Protein AF-A0AAV4F504-F1 (afdb_monomer_lite)

Structure (mmCIF, N/CA/C/O backbone):
data_AF-A0AAV4F504-F1
#
_entry.id   AF-A0AAV4F504-F1
#
loop_
_atom_site.group_PDB
_atom_site.id
_atom_site.type_symbol
_atom_site.label_atom_id
_atom_site.label_alt_id
_atom_site.label_comp_id
_atom_site.label_asym_id
_atom_site.label_entity_id
_atom_site.label_seq_id
_atom_site.pdbx_PDB_ins_code
_atom_site.Cartn_x
_atom_site.Cartn_y
_atom_site.Cartn_z
_atom_site.occupancy
_atom_site.B_iso_or_equiv
_atom_site.auth_seq_id
_atom_site.auth_comp_id
_atom_site.auth_asym_id
_atom_site.auth_atom_id
_atom_site.pdbx_PDB_model_num
ATOM 1 N N . MET A 1 1 ? -40.052 -12.684 -30.532 1.00 37.88 1 MET A N 1
ATOM 2 C CA . MET A 1 1 ? -39.219 -11.534 -30.125 1.00 37.88 1 MET A CA 1
ATOM 3 C C . MET A 1 1 ? -38.626 -11.871 -28.759 1.00 37.88 1 MET A C 1
ATOM 5 O O . MET A 1 1 ? -39.326 -11.778 -27.763 1.00 37.88 1 MET A O 1
ATOM 9 N N . LYS A 1 2 ? -37.421 -12.458 -28.720 1.00 28.95 2 LYS A N 1
ATOM 10 C CA . LYS A 1 2 ? -36.784 -12.913 -27.470 1.00 28.95 2 LYS A CA 1
ATOM 11 C C . LYS A 1 2 ? -35.935 -11.769 -26.916 1.00 28.95 2 LYS A C 1
ATOM 13 O O . LYS A 1 2 ? -35.031 -11.309 -27.606 1.00 28.95 2 LYS A O 1
ATOM 18 N N . MET A 1 3 ? -36.259 -11.307 -25.710 1.00 29.39 3 MET A N 1
ATOM 19 C CA . MET A 1 3 ? -35.460 -10.326 -24.978 1.00 29.39 3 MET A CA 1
ATOM 20 C C . MET A 1 3 ? -34.153 -10.981 -24.536 1.00 29.39 3 MET A C 1
ATOM 22 O O . MET A 1 3 ? -34.169 -11.994 -23.839 1.00 29.39 3 MET A O 1
ATOM 26 N N . ASN A 1 4 ? -33.030 -10.428 -24.989 1.00 27.55 4 ASN A N 1
ATOM 27 C CA . ASN A 1 4 ? -31.703 -10.895 -24.623 1.00 27.55 4 ASN A CA 1
ATOM 28 C C . ASN A 1 4 ? -31.275 -10.178 -23.337 1.00 27.55 4 ASN A C 1
ATOM 30 O O . ASN A 1 4 ? -30.906 -9.006 -23.359 1.00 27.55 4 ASN A O 1
ATOM 34 N N . THR A 1 5 ? -31.371 -10.871 -22.207 1.00 41.94 5 THR A N 1
ATOM 35 C CA . THR A 1 5 ? -30.797 -10.452 -20.926 1.00 41.94 5 THR A CA 1
ATOM 36 C C . THR A 1 5 ? -29.282 -10.645 -20.960 1.00 41.94 5 THR A C 1
ATOM 38 O O . THR A 1 5 ? -28.778 -11.651 -20.464 1.00 41.94 5 THR A O 1
ATOM 41 N N . ASN A 1 6 ? -28.550 -9.688 -21.529 1.00 33.12 6 ASN A N 1
ATOM 42 C CA . ASN A 1 6 ? -27.124 -9.550 -21.240 1.00 33.12 6 ASN A CA 1
ATOM 43 C C . ASN A 1 6 ? -26.985 -8.754 -19.942 1.00 33.12 6 ASN A C 1
ATOM 45 O O . ASN A 1 6 ? -27.121 -7.536 -19.914 1.00 33.12 6 ASN A O 1
ATOM 49 N N . ARG A 1 7 ? -26.763 -9.475 -18.839 1.00 38.78 7 ARG A N 1
ATOM 50 C CA . ARG A 1 7 ? -26.106 -8.897 -17.668 1.00 38.78 7 ARG A CA 1
ATOM 51 C C . ARG A 1 7 ? -24.635 -8.832 -18.040 1.00 38.78 7 ARG A C 1
ATOM 53 O O . ARG A 1 7 ? -23.975 -9.870 -18.052 1.00 38.78 7 ARG A O 1
ATOM 60 N N . ASP A 1 8 ? -24.160 -7.650 -18.405 1.00 37.41 8 ASP A N 1
ATOM 61 C CA . ASP A 1 8 ? -22.744 -7.446 -18.666 1.00 37.41 8 ASP A CA 1
ATOM 62 C C . ASP A 1 8 ? -21.966 -7.800 -17.392 1.00 37.41 8 ASP A C 1
ATOM 64 O O . ASP A 1 8 ? -22.053 -7.144 -16.352 1.00 37.41 8 ASP A O 1
ATOM 68 N N . LEU A 1 9 ? -21.266 -8.931 -17.462 1.00 37.69 9 LEU A N 1
ATOM 69 C CA . LEU A 1 9 ? -20.305 -9.379 -16.471 1.00 37.69 9 LEU A CA 1
ATOM 70 C C . LEU A 1 9 ? -19.164 -8.364 -16.472 1.00 37.69 9 LEU A C 1
ATOM 72 O O . LEU A 1 9 ? -18.263 -8.435 -17.307 1.00 37.69 9 LEU A O 1
ATOM 76 N N . PHE A 1 10 ? -19.202 -7.415 -15.538 1.00 34.22 10 PHE A N 1
ATOM 77 C CA . PHE A 1 10 ? -18.045 -6.574 -15.266 1.00 34.22 10 PHE A CA 1
ATOM 78 C C . PHE A 1 10 ? -16.856 -7.485 -14.931 1.00 34.22 10 PHE A C 1
ATOM 80 O O . PHE A 1 10 ? -16.976 -8.346 -14.050 1.00 34.22 10 PHE A O 1
ATOM 87 N N . PRO A 1 11 ? -15.710 -7.342 -15.617 1.00 42.22 11 PRO A N 1
ATOM 88 C CA . PRO A 1 11 ? -14.547 -8.144 -15.308 1.00 42.22 11 PRO A CA 1
ATOM 89 C C . PRO A 1 11 ? -14.029 -7.704 -13.939 1.00 42.22 11 PRO A C 1
ATOM 91 O O . PRO A 1 11 ? -13.416 -6.648 -13.790 1.00 42.22 11 PRO A O 1
ATOM 94 N N . GLY A 1 12 ? -14.278 -8.529 -12.921 1.00 38.03 12 GLY A N 1
ATOM 95 C CA . GLY A 1 12 ? -13.521 -8.467 -11.678 1.00 38.03 12 GLY A CA 1
ATOM 96 C C . GLY A 1 12 ? -12.027 -8.521 -11.998 1.00 38.03 12 GLY A C 1
ATOM 97 O O . GLY A 1 12 ? -11.643 -9.216 -12.933 1.00 38.03 12 GLY A O 1
ATOM 98 N N . TRP A 1 13 ? -11.242 -7.751 -11.242 1.00 42.97 13 TRP A N 1
ATOM 99 C CA . TRP A 1 13 ? -9.780 -7.557 -11.202 1.00 42.97 13 TRP A CA 1
ATOM 100 C C . TRP A 1 13 ? -8.865 -8.581 -11.926 1.00 42.97 13 TRP A C 1
ATOM 102 O O . TRP A 1 13 ? -7.917 -9.119 -11.362 1.00 42.97 13 TRP A O 1
ATOM 112 N N . LYS A 1 14 ? -9.080 -8.827 -13.218 1.00 44.28 14 LYS A N 1
ATOM 113 C CA . LYS A 1 14 ? -8.081 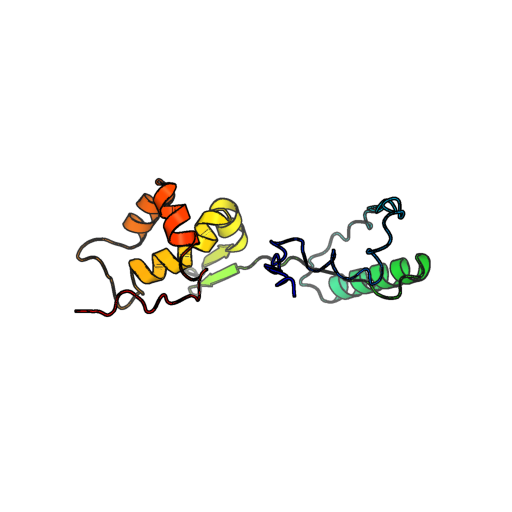-9.373 -14.132 1.00 44.28 14 LYS A CA 1
ATOM 114 C C . LYS A 1 14 ? -7.355 -8.154 -14.667 1.00 44.28 14 LYS A C 1
ATOM 116 O O . LYS A 1 14 ? -7.932 -7.383 -15.426 1.00 44.28 14 LYS A O 1
ATOM 121 N N . GLY A 1 15 ? -6.154 -7.922 -14.144 1.00 44.75 15 GLY A N 1
ATOM 122 C CA . GLY A 1 15 ? -5.394 -6.691 -14.340 1.00 44.75 15 GLY A CA 1
ATOM 123 C C . GLY A 1 15 ? -5.290 -6.230 -15.797 1.00 44.75 15 GLY A C 1
ATOM 124 O O . GLY A 1 15 ? -5.457 -7.001 -16.742 1.00 44.75 15 GLY A O 1
ATOM 125 N N . TRP A 1 16 ? -4.953 -4.949 -15.943 1.00 43.72 16 TRP A N 1
ATOM 126 C CA . TRP A 1 16 ? -4.871 -4.171 -17.187 1.00 43.72 16 TRP A CA 1
ATOM 127 C C . TRP A 1 16 ? -4.174 -4.886 -18.370 1.00 43.72 16 TRP A C 1
ATOM 129 O O . TRP A 1 16 ? -4.505 -4.644 -19.525 1.00 43.72 16 TRP A O 1
ATOM 139 N N . LEU A 1 17 ? -3.263 -5.825 -18.093 1.00 45.53 17 LEU A N 1
ATOM 140 C CA . LEU A 1 17 ? -2.487 -6.574 -19.088 1.00 45.53 17 LEU A CA 1
ATOM 141 C C . LEU A 1 17 ? -3.251 -7.708 -19.799 1.00 45.53 17 LEU A C 1
ATOM 143 O O . LEU A 1 17 ? -2.890 -8.067 -20.916 1.00 45.53 17 LEU A O 1
ATOM 147 N N . SER A 1 18 ? -4.303 -8.283 -19.202 1.00 44.69 18 SER A N 1
ATOM 148 C CA . SER A 1 18 ? -4.978 -9.460 -19.786 1.00 44.69 18 SER A CA 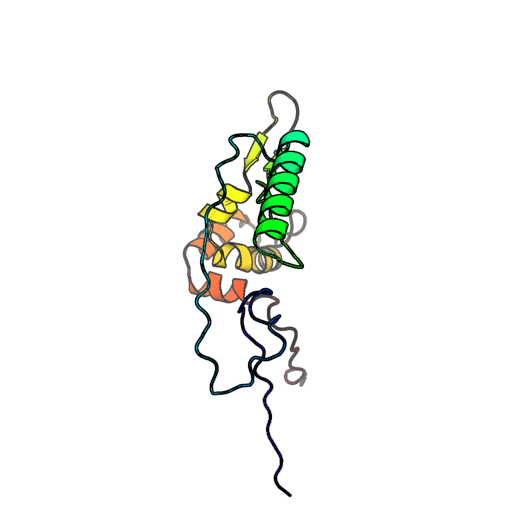1
ATOM 149 C C . SER A 1 18 ? -5.959 -9.117 -20.911 1.00 44.69 18 SER A C 1
ATOM 151 O O . SER A 1 18 ? -6.351 -10.014 -21.655 1.00 44.69 18 SER A O 1
ATOM 153 N N . SER A 1 19 ? -6.385 -7.855 -21.021 1.00 43.97 19 SER A N 1
ATOM 154 C CA . SER A 1 19 ? -7.455 -7.441 -21.942 1.00 43.97 19 SER A CA 1
ATOM 155 C C . SER A 1 19 ? -6.954 -6.824 -23.253 1.00 43.97 19 SER A C 1
ATOM 157 O O . SER A 1 19 ? -7.773 -6.444 -24.085 1.00 43.97 19 SER A O 1
ATOM 159 N N . MET A 1 20 ? -5.635 -6.707 -23.455 1.00 43.81 20 MET A N 1
ATOM 160 C CA . MET A 1 20 ? -5.061 -6.028 -24.629 1.00 43.81 20 MET A CA 1
ATOM 161 C C . MET A 1 20 ? -4.735 -6.952 -25.810 1.00 43.81 20 MET A C 1
ATOM 163 O O . MET A 1 20 ? -4.207 -6.477 -26.809 1.00 43.81 20 MET A O 1
ATOM 167 N N . ALA A 1 21 ? -5.044 -8.251 -25.747 1.00 46.69 21 ALA A N 1
ATOM 168 C CA . ALA A 1 21 ? -4.948 -9.113 -26.924 1.00 46.69 21 ALA A CA 1
ATOM 169 C C . ALA A 1 21 ? -6.199 -8.892 -27.800 1.00 46.69 21 ALA A C 1
ATOM 171 O O . ALA A 1 21 ? -7.275 -9.333 -27.395 1.00 46.69 21 ALA A O 1
ATOM 172 N N . PRO A 1 22 ? -6.112 -8.250 -28.983 1.00 41.91 22 PRO A N 1
ATOM 173 C CA . PRO A 1 22 ? -7.304 -7.823 -29.720 1.00 41.91 22 PRO A CA 1
ATOM 174 C C . PRO A 1 22 ? -8.133 -8.968 -30.321 1.00 41.91 22 PRO A C 1
ATOM 176 O O . PRO A 1 22 ? -9.205 -8.707 -30.844 1.00 41.91 22 PRO A O 1
ATOM 179 N N . ASN A 1 23 ? -7.681 -10.227 -30.250 1.00 42.00 23 ASN A N 1
ATOM 180 C CA . ASN A 1 23 ? -8.258 -11.343 -31.010 1.00 42.00 23 ASN A CA 1
ATOM 181 C C . ASN A 1 23 ? -8.384 -12.649 -30.197 1.00 42.00 23 ASN A C 1
ATOM 183 O O . ASN A 1 23 ? -7.981 -13.711 -30.662 1.00 42.00 23 ASN A O 1
ATOM 187 N N . SER A 1 24 ? -8.917 -12.620 -28.973 1.00 46.06 24 SER A N 1
ATOM 188 C CA . SER A 1 24 ? -9.152 -13.847 -28.182 1.00 46.06 24 SER A CA 1
ATOM 189 C C . SER A 1 24 ? -10.621 -14.295 -28.150 1.00 46.06 24 SER A C 1
ATOM 191 O O . SER A 1 24 ? -11.099 -14.821 -27.147 1.00 46.06 24 SER A O 1
ATOM 193 N N . GLN A 1 25 ? -11.342 -14.131 -29.264 1.00 45.09 25 GLN A N 1
ATOM 194 C CA . GLN A 1 25 ? -12.604 -14.848 -29.513 1.00 45.09 25 GLN A CA 1
ATOM 195 C C . GLN A 1 25 ? -12.453 -16.044 -30.469 1.00 45.09 25 GLN A C 1
ATOM 197 O O . GLN A 1 25 ? -13.452 -16.638 -30.869 1.00 45.09 25 GLN A O 1
ATOM 202 N N . ASP A 1 26 ? -11.227 -16.478 -30.766 1.00 44.03 26 ASP A N 1
ATOM 203 C CA . ASP A 1 26 ? -11.004 -17.734 -31.482 1.00 44.03 26 ASP A CA 1
ATOM 204 C C . ASP A 1 26 ? -10.966 -18.910 -30.502 1.00 44.03 26 ASP A C 1
ATOM 206 O O . ASP A 1 26 ? -9.977 -19.156 -29.810 1.00 44.03 26 ASP A O 1
ATOM 210 N N . LYS A 1 27 ? -12.058 -19.684 -30.477 1.00 47.09 27 LYS A N 1
ATOM 211 C CA . LYS A 1 27 ? -12.269 -20.879 -29.631 1.00 47.09 27 LYS A CA 1
ATOM 212 C C . LYS A 1 27 ? -11.261 -22.026 -29.849 1.00 47.09 27 LYS A C 1
ATOM 214 O O . LYS A 1 27 ? -11.381 -23.054 -29.194 1.00 47.09 27 LYS A O 1
ATOM 219 N N . ASN A 1 28 ? -10.274 -21.851 -30.729 1.00 47.00 28 ASN A N 1
ATOM 220 C CA . ASN A 1 28 ? -9.251 -22.844 -31.070 1.00 47.00 28 ASN A CA 1
ATOM 221 C C . ASN A 1 28 ? -7.818 -22.407 -30.725 1.00 47.00 28 ASN A C 1
ATOM 223 O O . ASN A 1 28 ? -6.873 -23.138 -31.025 1.00 47.00 28 ASN A O 1
ATOM 227 N N . HIS A 1 29 ? -7.615 -21.241 -30.103 1.00 46.56 29 HIS A N 1
ATOM 228 C CA . HIS A 1 29 ? -6.261 -20.789 -29.803 1.00 46.56 29 HIS A CA 1
ATOM 229 C C . HIS A 1 29 ? -5.771 -21.375 -28.470 1.00 46.56 29 HIS A C 1
ATOM 231 O O . HIS A 1 29 ? -6.062 -20.858 -27.393 1.00 46.56 29 HIS A O 1
ATOM 237 N N . SER A 1 30 ? -4.994 -22.461 -28.564 1.00 48.31 30 SER A N 1
ATOM 238 C CA . SER A 1 30 ? -4.073 -22.914 -27.512 1.00 48.31 30 SER A CA 1
ATOM 239 C C . SER A 1 30 ? -3.394 -21.693 -26.886 1.00 48.31 30 SER A C 1
ATOM 241 O O . SER A 1 30 ? -2.856 -20.850 -27.617 1.00 48.31 30 SER A O 1
ATOM 243 N N . ILE A 1 31 ? -3.486 -21.559 -25.560 1.00 50.47 31 ILE A N 1
ATOM 244 C CA . ILE A 1 31 ? -2.863 -20.472 -24.802 1.00 50.47 31 ILE A CA 1
ATOM 245 C C . ILE A 1 31 ? -1.370 -20.510 -25.134 1.00 50.47 31 ILE A C 1
ATOM 247 O O . ILE A 1 31 ? -0.661 -21.420 -24.710 1.00 50.47 31 ILE A O 1
ATOM 251 N N . LYS A 1 32 ? -0.891 -19.546 -25.930 1.00 52.78 32 LYS A N 1
ATOM 252 C CA . LYS A 1 32 ? 0.543 -19.372 -26.176 1.00 52.78 32 LYS A CA 1
ATOM 253 C C . LYS A 1 32 ? 1.184 -19.129 -24.812 1.00 52.78 32 LYS A C 1
ATOM 255 O O . LYS A 1 32 ? 0.844 -18.154 -24.148 1.00 52.78 32 LYS A O 1
ATOM 260 N N . SER A 1 33 ? 2.031 -20.057 -24.373 1.00 51.69 33 SER A N 1
ATOM 261 C CA . SER A 1 33 ? 2.684 -20.002 -23.067 1.00 51.69 33 SER A CA 1
ATOM 262 C C . SER A 1 33 ? 3.403 -18.666 -22.900 1.00 51.69 33 SER A C 1
ATOM 264 O O . SER A 1 33 ? 4.222 -18.295 -23.742 1.00 51.69 33 SER A O 1
ATOM 266 N N . SER A 1 34 ? 3.119 -17.951 -21.818 1.00 54.09 34 SER A N 1
ATOM 267 C CA . SER A 1 34 ? 3.904 -16.780 -21.442 1.00 54.09 34 SER A CA 1
ATOM 268 C C . SER A 1 34 ? 5.234 -17.257 -20.872 1.00 54.09 34 SER A C 1
ATOM 270 O O . SER A 1 34 ? 5.257 -17.956 -19.861 1.00 54.09 34 SER A O 1
ATOM 272 N N . VAL A 1 35 ? 6.334 -16.904 -21.532 1.00 55.81 35 VAL A N 1
ATOM 273 C CA . VAL A 1 35 ? 7.682 -17.124 -21.003 1.00 55.81 35 VAL A CA 1
ATOM 274 C C . VAL A 1 35 ? 8.008 -15.944 -20.094 1.00 55.81 35 VAL A C 1
ATOM 276 O O . VAL A 1 35 ? 7.911 -14.792 -20.515 1.00 55.81 35 VAL A O 1
ATOM 279 N N . VAL A 1 36 ? 8.324 -16.235 -18.833 1.00 68.00 36 VAL A N 1
ATOM 280 C CA . VAL A 1 36 ? 8.789 -15.242 -17.861 1.00 68.00 36 VAL A CA 1
ATOM 281 C C . VAL A 1 36 ? 10.302 -15.363 -17.788 1.00 68.00 36 VAL A C 1
ATOM 283 O O . VAL A 1 36 ? 10.817 -16.391 -17.357 1.00 68.00 36 VAL A O 1
ATOM 286 N N . GLU A 1 37 ? 10.998 -14.316 -18.211 1.00 64.31 37 GLU A N 1
ATOM 287 C CA . GLU A 1 37 ? 12.451 -14.210 -18.110 1.00 64.31 37 GLU A CA 1
ATOM 288 C C . GLU A 1 37 ? 12.826 -13.118 -17.113 1.00 64.31 37 GLU A C 1
ATOM 290 O O . GLU A 1 37 ? 12.156 -12.090 -16.997 1.00 64.31 37 GLU A O 1
ATOM 295 N N . TYR A 1 38 ? 13.902 -13.364 -16.370 1.00 69.88 38 TYR A N 1
ATOM 296 C CA . TYR A 1 38 ? 14.433 -12.418 -15.401 1.00 69.88 38 TYR A CA 1
ATOM 297 C C . TYR A 1 38 ? 15.568 -11.624 -16.036 1.00 69.88 38 TYR A C 1
ATOM 299 O O . TYR A 1 38 ? 16.536 -12.194 -16.534 1.00 69.88 38 TYR A O 1
ATOM 307 N N . MET A 1 39 ? 15.462 -10.300 -15.975 1.00 74.38 39 MET A N 1
ATOM 308 C CA . MET A 1 39 ? 16.563 -9.414 -16.333 1.00 74.38 39 MET A CA 1
ATOM 309 C C . MET A 1 39 ? 17.676 -9.471 -15.276 1.00 74.38 39 MET A C 1
ATOM 311 O O . MET A 1 39 ? 17.396 -9.714 -14.096 1.00 74.38 39 MET A O 1
ATOM 315 N N . PRO A 1 40 ? 18.940 -9.233 -15.670 1.00 74.12 40 PRO A N 1
ATOM 316 C CA . PRO A 1 40 ? 20.048 -9.151 -14.730 1.00 74.12 40 PRO A CA 1
ATOM 317 C C . PRO A 1 40 ? 19.799 -8.070 -13.669 1.00 74.12 40 PRO A C 1
ATOM 319 O O . PRO A 1 40 ? 19.310 -6.978 -13.958 1.00 74.12 40 PRO A O 1
ATOM 322 N N . VAL A 1 41 ? 20.154 -8.384 -12.421 1.00 74.12 41 VAL A N 1
ATOM 323 C CA . VAL A 1 41 ? 19.914 -7.510 -11.267 1.00 74.12 41 VAL A CA 1
ATOM 324 C C . VAL A 1 41 ? 20.773 -6.249 -11.371 1.00 74.12 41 VAL A C 1
ATOM 326 O O . VAL A 1 41 ? 22.003 -6.317 -11.421 1.00 74.12 41 VAL A O 1
ATOM 329 N N . VAL A 1 42 ? 20.131 -5.080 -11.349 1.00 79.62 42 VAL A N 1
ATOM 330 C CA . VAL A 1 42 ? 20.815 -3.789 -11.216 1.00 79.62 42 VAL A CA 1
ATOM 331 C C . VAL A 1 42 ? 20.925 -3.451 -9.727 1.00 79.62 42 VAL A C 1
ATOM 333 O O . VAL A 1 42 ? 19.958 -3.016 -9.110 1.00 79.62 42 VAL A O 1
ATOM 336 N N . ASN A 1 43 ? 22.107 -3.653 -9.137 1.00 76.56 43 ASN A N 1
ATOM 337 C CA . ASN A 1 43 ? 22.390 -3.323 -7.733 1.00 76.56 43 ASN A CA 1
ATOM 338 C C . ASN A 1 43 ? 22.654 -1.818 -7.547 1.00 76.56 43 ASN A C 1
ATOM 340 O O . ASN A 1 43 ? 23.782 -1.410 -7.276 1.00 76.56 43 ASN A O 1
ATOM 344 N N . ALA A 1 44 ? 21.625 -0.992 -7.730 1.00 79.75 44 ALA A N 1
ATOM 345 C CA . ALA A 1 44 ? 21.680 0.450 -7.496 1.00 79.75 44 ALA A CA 1
ATOM 346 C C . ALA A 1 44 ? 20.293 0.989 -7.092 1.00 79.75 44 ALA A C 1
ATOM 348 O O . ALA A 1 44 ? 19.275 0.400 -7.470 1.00 79.75 44 ALA A O 1
ATOM 349 N N . PRO A 1 45 ? 20.213 2.086 -6.319 1.00 79.31 45 PRO A N 1
ATOM 350 C CA . PRO A 1 45 ? 18.933 2.644 -5.909 1.00 79.31 45 PRO A CA 1
ATOM 351 C C . PRO A 1 45 ? 18.197 3.255 -7.108 1.00 79.31 45 PRO A C 1
ATOM 353 O O . PRO A 1 45 ? 18.751 4.038 -7.879 1.00 79.31 45 PRO A O 1
ATOM 356 N N . ILE A 1 46 ? 16.910 2.930 -7.243 1.00 78.69 46 ILE A N 1
ATOM 357 C CA . ILE A 1 46 ? 16.033 3.433 -8.317 1.00 78.69 46 ILE A CA 1
ATOM 358 C C . ILE A 1 46 ? 15.739 4.937 -8.214 1.00 78.69 46 ILE A C 1
ATOM 360 O O . ILE A 1 46 ? 15.182 5.524 -9.134 1.00 78.69 46 ILE A O 1
ATOM 364 N N . THR A 1 47 ? 16.107 5.569 -7.099 1.00 79.88 47 THR A N 1
ATOM 365 C CA . THR A 1 47 ? 16.010 7.020 -6.908 1.00 79.88 47 THR A CA 1
ATOM 366 C C . THR A 1 47 ? 17.104 7.785 -7.655 1.00 79.88 47 THR A C 1
ATOM 368 O O . THR A 1 47 ? 17.007 9.001 -7.795 1.00 79.88 47 THR A O 1
ATOM 371 N N . GLU A 1 48 ? 18.147 7.101 -8.136 1.00 86.56 48 GLU A N 1
ATOM 372 C CA . GLU A 1 48 ? 19.198 7.707 -8.950 1.00 86.56 48 GLU A CA 1
ATOM 373 C C . GLU A 1 48 ? 18.822 7.706 -10.435 1.00 86.56 48 GLU A C 1
ATOM 375 O O . GLU A 1 48 ? 18.485 6.671 -11.015 1.00 86.56 48 GLU A O 1
ATOM 380 N N . ALA A 1 49 ? 18.962 8.865 -11.084 1.00 85.94 49 ALA A N 1
ATOM 381 C CA . ALA A 1 49 ? 18.671 9.015 -12.509 1.00 85.94 49 ALA A CA 1
ATOM 382 C C . ALA A 1 49 ? 19.498 8.058 -13.387 1.00 85.94 49 ALA A C 1
ATOM 384 O O . ALA A 1 49 ? 18.980 7.523 -14.365 1.00 85.94 49 ALA A O 1
ATOM 385 N N . ALA A 1 50 ? 20.755 7.795 -13.013 1.00 88.25 50 ALA A N 1
ATOM 386 C CA . ALA A 1 50 ? 21.627 6.863 -13.725 1.00 88.25 50 ALA A CA 1
ATOM 387 C C . ALA A 1 50 ? 21.092 5.420 -13.683 1.00 88.25 50 ALA A C 1
ATOM 389 O O . ALA A 1 50 ? 21.117 4.723 -14.699 1.00 88.25 50 ALA A O 1
ATOM 390 N N . THR A 1 51 ? 20.551 4.984 -12.540 1.00 87.94 51 THR A N 1
ATOM 391 C CA . THR A 1 51 ? 19.910 3.669 -12.395 1.00 87.94 51 THR A CA 1
ATOM 392 C C . THR A 1 51 ? 18.691 3.559 -13.299 1.00 87.94 51 THR A C 1
ATOM 394 O O . THR A 1 51 ? 18.566 2.587 -14.043 1.00 87.94 51 THR A O 1
ATOM 397 N N . VAL A 1 52 ? 17.820 4.573 -13.288 1.00 87.75 52 VAL A N 1
ATOM 398 C CA . VAL A 1 52 ? 16.617 4.601 -14.135 1.00 87.75 52 VAL A CA 1
ATOM 399 C C . VAL A 1 52 ? 16.995 4.563 -15.616 1.00 87.75 52 VAL A C 1
ATOM 401 O O . VAL A 1 52 ? 16.459 3.744 -16.360 1.00 87.75 52 VAL A O 1
ATOM 404 N N . GLN A 1 53 ? 17.958 5.385 -16.044 1.00 89.50 53 GLN A N 1
ATOM 405 C CA . GLN A 1 53 ? 18.449 5.392 -17.426 1.00 89.50 53 GLN A CA 1
ATOM 406 C C . GLN A 1 53 ? 19.010 4.032 -17.843 1.00 89.50 53 GLN A C 1
ATOM 408 O O . GLN A 1 53 ? 18.682 3.541 -18.921 1.00 89.50 53 GLN A O 1
ATOM 413 N N . LYS A 1 54 ? 19.800 3.391 -16.977 1.00 89.56 54 LYS A N 1
ATOM 414 C CA . LYS A 1 54 ? 20.349 2.059 -17.242 1.00 89.56 54 LYS A CA 1
ATOM 415 C C . LYS A 1 54 ? 19.250 1.004 -17.396 1.00 89.56 54 LYS A C 1
ATOM 417 O O . LYS A 1 54 ? 19.317 0.198 -18.318 1.00 89.56 54 LYS A O 1
ATOM 422 N N . VAL A 1 55 ? 18.233 1.014 -16.531 1.00 89.12 55 VAL A N 1
ATOM 423 C CA . VAL A 1 55 ? 17.097 0.080 -16.626 1.00 89.12 55 VAL A CA 1
ATOM 424 C C . VAL A 1 55 ? 16.308 0.302 -17.918 1.00 89.12 55 VAL A C 1
ATOM 426 O O . VAL A 1 55 ? 15.947 -0.669 -18.581 1.00 89.12 55 VAL A O 1
ATOM 429 N N . LEU A 1 56 ? 16.075 1.558 -18.309 1.00 89.75 56 LEU A N 1
ATOM 430 C CA . LEU A 1 56 ? 15.392 1.880 -19.565 1.00 89.75 56 LEU A CA 1
ATOM 431 C C . LEU A 1 56 ? 16.193 1.422 -20.790 1.00 89.75 56 LEU A C 1
ATOM 433 O O . LEU A 1 56 ? 15.607 0.845 -21.701 1.00 89.75 56 LEU A O 1
ATOM 437 N N . GLN A 1 57 ? 17.514 1.619 -20.786 1.00 91.56 57 GLN A N 1
ATOM 438 C CA . GLN A 1 57 ? 18.408 1.164 -21.854 1.00 91.56 57 GLN A CA 1
ATOM 439 C C . GLN A 1 57 ? 18.351 -0.363 -22.018 1.00 91.56 57 GLN A C 1
ATOM 441 O O . GLN A 1 57 ? 18.077 -0.849 -23.111 1.00 91.56 57 GLN A O 1
ATOM 446 N N . ILE A 1 58 ? 18.516 -1.112 -20.920 1.00 89.81 58 ILE A N 1
ATOM 447 C CA . ILE A 1 58 ? 18.434 -2.585 -20.922 1.00 89.81 58 ILE A CA 1
ATOM 448 C C . ILE A 1 58 ? 17.059 -3.050 -21.418 1.00 89.81 58 ILE A C 1
ATOM 450 O O . ILE A 1 58 ? 16.954 -3.971 -22.225 1.00 89.81 58 ILE A O 1
ATOM 454 N N . SER A 1 59 ? 15.991 -2.391 -20.961 1.00 89.12 59 SER A N 1
ATOM 455 C CA . SER A 1 59 ? 14.625 -2.729 -21.370 1.00 89.12 59 SER A CA 1
ATOM 456 C C . SER A 1 59 ? 14.409 -2.490 -22.865 1.00 89.12 59 SER A C 1
ATOM 458 O O . SER A 1 59 ? 13.751 -3.294 -23.522 1.00 89.12 59 SER A O 1
ATOM 460 N N . LEU A 1 60 ? 14.968 -1.410 -23.420 1.00 90.44 60 LEU A N 1
ATOM 461 C CA . LEU A 1 60 ? 14.887 -1.102 -24.847 1.00 90.44 60 LEU A CA 1
ATOM 462 C C . LEU A 1 60 ? 15.632 -2.143 -25.690 1.00 90.44 60 LEU A C 1
ATOM 464 O O . LEU A 1 60 ? 15.073 -2.630 -26.671 1.00 90.44 60 LEU A O 1
ATOM 468 N N . GLU A 1 61 ? 16.846 -2.516 -25.288 1.00 91.06 61 GLU A N 1
ATOM 469 C CA . GLU A 1 61 ? 17.651 -3.541 -25.966 1.00 91.06 61 GLU A CA 1
ATOM 470 C C . GLU A 1 61 ? 16.925 -4.894 -25.987 1.00 91.06 61 GLU A C 1
ATOM 472 O O . GLU A 1 61 ? 16.734 -5.474 -27.057 1.00 91.06 61 GLU A O 1
ATOM 477 N N . ALA A 1 62 ? 16.392 -5.335 -24.843 1.00 87.38 62 ALA A N 1
ATOM 478 C CA . ALA A 1 62 ? 15.597 -6.563 -24.759 1.00 87.38 62 ALA A CA 1
ATOM 479 C C . ALA A 1 62 ? 14.326 -6.501 -25.632 1.00 87.38 62 ALA A C 1
ATOM 481 O O . ALA A 1 62 ? 13.918 -7.487 -26.246 1.00 87.38 62 ALA A O 1
ATOM 482 N N . SER A 1 63 ? 13.695 -5.326 -25.727 1.00 88.12 63 SER A N 1
ATOM 483 C CA . SER A 1 63 ? 12.517 -5.128 -26.584 1.00 88.12 63 SER A CA 1
ATOM 484 C C . SER A 1 63 ? 12.853 -5.288 -28.063 1.00 88.12 63 SER A C 1
ATOM 486 O O . SER A 1 63 ? 12.069 -5.878 -28.808 1.00 88.12 63 SER A O 1
ATOM 488 N N . GLN A 1 64 ? 14.008 -4.763 -28.480 1.00 89.38 64 GLN A N 1
ATOM 489 C CA . GLN A 1 64 ? 14.498 -4.857 -29.854 1.00 89.38 64 GLN A CA 1
ATOM 490 C C . GLN A 1 64 ? 14.857 -6.300 -30.211 1.00 89.38 64 GLN A C 1
ATOM 492 O O . GLN A 1 64 ? 14.420 -6.786 -31.253 1.00 89.38 64 GLN A O 1
ATOM 497 N N . GLU A 1 65 ? 15.568 -7.006 -29.328 1.00 88.88 65 GLU A N 1
ATOM 498 C CA . GLU A 1 65 ? 15.916 -8.420 -29.516 1.00 88.88 65 GLU A CA 1
ATOM 499 C C . GLU A 1 65 ? 14.665 -9.295 -29.694 1.00 88.88 65 GLU A C 1
ATOM 501 O O . GLU A 1 65 ? 14.595 -10.149 -30.580 1.00 88.88 65 GLU A O 1
ATOM 506 N N . LEU A 1 66 ? 13.623 -9.022 -28.907 1.00 85.12 66 LEU A N 1
ATOM 507 C CA . LEU A 1 66 ? 12.367 -9.769 -28.934 1.00 85.12 66 LEU A CA 1
ATOM 508 C C . LEU A 1 66 ? 11.345 -9.246 -29.961 1.00 85.12 66 LEU A C 1
ATOM 510 O O . LEU A 1 66 ? 10.214 -9.744 -29.988 1.00 85.12 66 LEU A O 1
ATOM 514 N N . ASN A 1 67 ? 11.703 -8.255 -30.791 1.00 87.75 67 ASN A N 1
ATOM 515 C CA . ASN A 1 67 ? 10.808 -7.586 -31.748 1.00 87.75 67 ASN A CA 1
ATOM 516 C C . ASN A 1 67 ? 9.466 -7.151 -31.119 1.00 87.75 67 ASN A C 1
ATOM 518 O O . ASN A 1 67 ? 8.389 -7.320 -31.705 1.00 87.75 67 ASN A O 1
ATOM 522 N N . ARG A 1 68 ? 9.510 -6.623 -29.889 1.00 80.56 68 ARG A N 1
ATOM 523 C CA . ARG A 1 68 ? 8.322 -6.159 -29.162 1.00 80.56 68 ARG A CA 1
ATOM 524 C C . ARG A 1 68 ? 8.054 -4.683 -29.476 1.00 80.56 68 ARG A C 1
ATOM 526 O O . ARG A 1 68 ? 8.937 -3.856 -29.275 1.00 80.56 68 ARG A O 1
ATOM 533 N N . PRO A 1 69 ? 6.834 -4.323 -29.920 1.00 81.44 69 PRO A N 1
ATOM 534 C CA . PRO A 1 69 ? 6.499 -2.936 -30.252 1.00 81.44 69 PRO A CA 1
ATOM 535 C C . PRO A 1 69 ? 6.327 -2.040 -29.017 1.00 81.44 69 PRO A C 1
ATOM 537 O O . PRO A 1 69 ? 6.351 -0.819 -29.137 1.00 81.44 69 PRO A O 1
ATOM 540 N N . TYR A 1 70 ? 6.126 -2.631 -27.838 1.00 79.56 70 TYR A N 1
ATOM 541 C CA . TYR A 1 70 ? 5.968 -1.917 -26.578 1.00 79.56 70 TYR A CA 1
ATOM 542 C C . TYR A 1 70 ? 6.582 -2.717 -25.433 1.00 79.56 70 TYR A C 1
ATOM 544 O O . TYR A 1 70 ? 6.500 -3.947 -25.410 1.00 79.56 70 TYR A O 1
ATOM 552 N N . THR A 1 71 ? 7.119 -1.987 -24.459 1.00 83.12 71 THR A N 1
ATOM 553 C CA . THR A 1 71 ? 7.618 -2.531 -23.198 1.00 83.12 71 THR A CA 1
ATOM 554 C C . THR A 1 71 ? 7.211 -1.608 -22.071 1.00 83.12 71 THR A C 1
ATOM 556 O O . THR A 1 71 ? 7.345 -0.389 -22.164 1.00 83.12 71 THR A O 1
ATOM 559 N N . PHE A 1 72 ? 6.687 -2.204 -21.006 1.00 82.50 72 PHE A N 1
ATOM 560 C CA . PHE A 1 72 ? 6.294 -1.495 -19.800 1.00 82.50 72 PHE A CA 1
ATOM 561 C C . PHE A 1 72 ? 7.339 -1.755 -18.724 1.00 82.50 72 PHE A C 1
ATOM 563 O O . PHE A 1 72 ? 7.612 -2.906 -18.391 1.00 82.50 72 PHE A O 1
ATOM 570 N N . VAL A 1 73 ? 7.907 -0.681 -18.185 1.00 83.38 73 VAL A N 1
ATOM 571 C CA . VAL A 1 73 ? 8.858 -0.732 -17.074 1.00 83.38 73 VAL A CA 1
ATOM 572 C C . VAL A 1 73 ? 8.191 -0.083 -15.872 1.00 83.38 73 VAL A C 1
ATOM 574 O O . VAL A 1 73 ? 7.764 1.069 -15.941 1.00 83.38 73 VAL A O 1
ATOM 577 N N . THR A 1 74 ? 8.081 -0.828 -14.778 1.00 81.69 74 THR A N 1
ATOM 578 C CA . THR A 1 74 ? 7.486 -0.352 -13.527 1.00 81.69 74 THR A CA 1
ATOM 579 C C . THR A 1 74 ? 8.542 -0.325 -12.435 1.00 81.69 74 THR A C 1
ATOM 581 O O . THR A 1 74 ? 9.298 -1.282 -12.282 1.00 81.69 74 THR A O 1
ATOM 584 N N . PHE A 1 75 ? 8.570 0.757 -11.660 1.00 81.56 75 PHE A N 1
ATOM 585 C CA . PHE A 1 75 ? 9.446 0.902 -10.502 1.00 81.56 75 PHE A CA 1
ATOM 586 C C . PHE A 1 75 ? 8.592 0.989 -9.241 1.00 81.56 75 PHE A C 1
ATOM 588 O O . PHE A 1 75 ? 7.773 1.899 -9.110 1.00 81.56 75 PHE A O 1
ATOM 595 N N . ASP A 1 76 ? 8.807 0.066 -8.309 1.00 79.56 76 ASP A N 1
ATOM 596 C CA . ASP A 1 76 ? 8.163 0.111 -7.001 1.00 79.56 76 ASP A CA 1
ATOM 597 C C . ASP A 1 76 ? 8.969 1.020 -6.072 1.00 79.56 76 ASP A C 1
ATOM 599 O O . ASP A 1 76 ? 10.119 0.728 -5.745 1.00 79.56 76 ASP A O 1
ATOM 603 N N . LEU A 1 77 ? 8.367 2.127 -5.636 1.00 81.44 77 LEU A N 1
ATOM 604 C CA . LEU A 1 77 ? 8.972 3.060 -4.686 1.00 81.44 77 LEU A CA 1
ATOM 605 C C . LEU A 1 77 ? 8.355 2.899 -3.295 1.00 81.44 77 LEU A C 1
ATOM 607 O O . LEU A 1 77 ? 7.137 2.798 -3.137 1.00 81.44 77 LEU A O 1
ATOM 611 N N . THR A 1 78 ? 9.210 2.929 -2.275 1.00 84.25 78 THR A N 1
ATOM 612 C CA . THR A 1 78 ? 8.785 2.981 -0.874 1.00 84.25 78 THR A CA 1
ATOM 613 C C . THR A 1 78 ? 8.231 4.364 -0.546 1.00 84.25 78 THR A C 1
ATOM 615 O O . THR A 1 78 ? 8.870 5.383 -0.809 1.00 84.25 78 THR A O 1
ATOM 618 N N . VAL A 1 79 ? 7.055 4.403 0.075 1.00 89.06 79 VAL A N 1
ATOM 619 C CA . VAL A 1 79 ? 6.410 5.634 0.536 1.00 89.06 79 VAL A CA 1
ATOM 620 C C . VAL A 1 79 ? 6.819 5.891 1.983 1.00 89.06 79 VAL A C 1
ATOM 622 O O . VAL A 1 79 ? 6.538 5.079 2.865 1.00 89.06 79 VAL A O 1
ATOM 625 N N . ILE A 1 80 ? 7.462 7.032 2.235 1.00 91.81 80 ILE A N 1
ATOM 626 C CA . ILE A 1 80 ? 7.923 7.441 3.567 1.00 91.81 80 ILE A CA 1
ATOM 627 C C . ILE A 1 80 ? 7.167 8.697 4.000 1.00 91.81 80 ILE A C 1
ATOM 629 O O . ILE A 1 80 ? 7.098 9.679 3.263 1.00 91.81 80 ILE A O 1
ATOM 633 N N . PHE A 1 81 ? 6.627 8.675 5.216 1.00 93.50 81 PHE A N 1
ATOM 634 C CA . PHE A 1 81 ? 6.062 9.840 5.880 1.00 93.50 81 PHE A CA 1
ATOM 635 C C . PHE A 1 81 ? 7.113 10.456 6.805 1.00 93.50 81 PHE A C 1
ATOM 637 O O . PHE A 1 81 ? 7.488 9.862 7.819 1.00 93.50 81 PHE A O 1
ATOM 644 N N . ASP A 1 82 ? 7.601 11.637 6.439 1.00 93.06 82 ASP A N 1
ATOM 645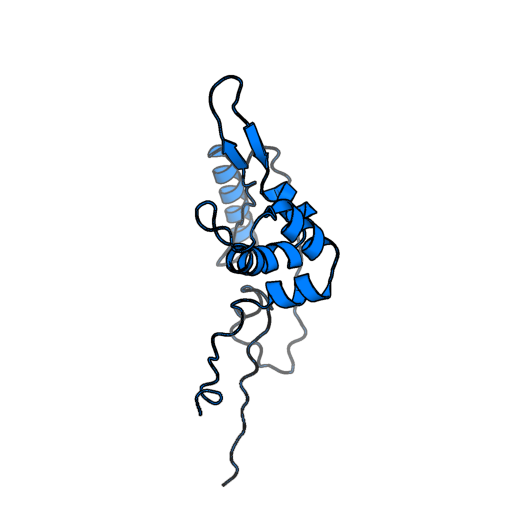 C CA . ASP A 1 82 ? 8.606 12.386 7.191 1.00 93.06 82 ASP A CA 1
ATOM 646 C C . ASP A 1 82 ? 7.924 13.489 8.007 1.00 93.06 82 ASP A C 1
ATOM 648 O O . ASP A 1 82 ? 7.240 14.349 7.450 1.00 93.06 82 ASP A O 1
ATOM 652 N N . ASN A 1 83 ? 8.064 13.445 9.331 1.00 92.38 83 ASN A N 1
ATOM 653 C CA . ASN A 1 83 ? 7.487 14.440 10.233 1.00 92.38 83 ASN A CA 1
ATOM 654 C C . ASN A 1 83 ? 8.499 14.921 11.277 1.00 92.38 83 ASN A C 1
ATOM 656 O O . ASN A 1 83 ? 9.460 14.230 11.600 1.00 92.38 83 ASN A O 1
ATOM 660 N N . GLY A 1 84 ? 8.256 16.107 11.839 1.00 92.75 84 GLY A N 1
ATOM 661 C CA . GLY A 1 84 ? 9.131 16.730 12.834 1.00 92.75 84 GLY A CA 1
ATOM 662 C C . GLY A 1 84 ? 10.296 17.520 12.225 1.00 92.75 84 GLY A C 1
ATOM 663 O O . GLY A 1 84 ? 10.390 17.697 11.014 1.00 92.75 84 GLY A O 1
ATOM 664 N N . CYS A 1 85 ? 11.174 18.045 13.083 1.00 91.56 85 CYS A N 1
ATOM 665 C CA . CYS A 1 85 ? 12.349 18.828 12.686 1.00 91.56 85 CYS A CA 1
ATOM 666 C C . CYS A 1 85 ? 13.517 18.591 13.660 1.00 91.56 85 CYS A C 1
ATOM 668 O O . CYS A 1 85 ? 13.300 18.346 14.851 1.00 91.56 85 CYS A O 1
ATOM 670 N N . GLY A 1 86 ? 14.755 18.660 13.158 1.00 91.00 86 GLY A N 1
ATOM 671 C CA . GLY A 1 86 ? 15.976 18.447 13.942 1.00 91.00 86 GLY A CA 1
ATOM 672 C C . GLY A 1 86 ? 16.013 17.066 14.602 1.00 91.00 86 GLY A C 1
ATOM 673 O O . GLY A 1 86 ? 15.674 16.065 13.973 1.00 91.00 86 GLY A O 1
ATOM 674 N N . ASN A 1 87 ? 16.352 17.019 15.893 1.00 89.44 87 ASN A N 1
ATOM 675 C CA . ASN A 1 87 ? 16.369 15.776 16.678 1.00 89.44 87 ASN A CA 1
ATOM 676 C C . ASN A 1 87 ? 14.988 15.114 16.843 1.00 89.44 87 ASN A C 1
ATOM 678 O O . ASN A 1 87 ? 14.917 13.970 17.278 1.00 89.44 87 ASN A O 1
ATOM 682 N N . ASN A 1 88 ? 13.898 15.806 16.497 1.00 91.56 88 ASN A N 1
ATOM 683 C CA . ASN A 1 88 ? 12.542 15.258 16.541 1.00 91.56 88 ASN A CA 1
ATOM 684 C C . ASN A 1 88 ? 12.049 14.766 15.171 1.00 91.56 88 ASN A C 1
ATOM 686 O O . ASN A 1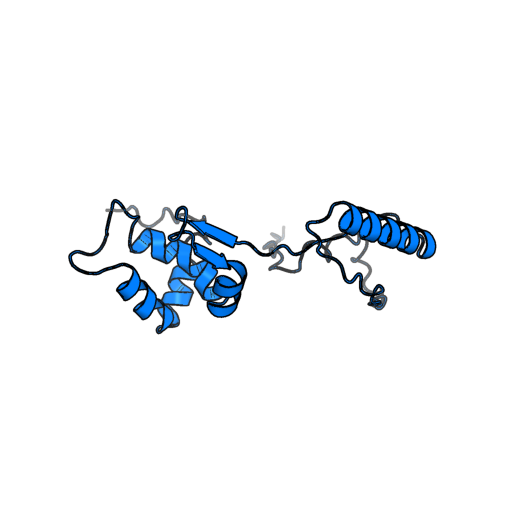 88 ? 10.869 14.435 15.051 1.00 91.56 88 ASN A O 1
ATOM 690 N N . ARG A 1 89 ? 12.908 14.737 14.139 1.00 93.06 89 ARG A N 1
ATOM 691 C CA . ARG A 1 89 ? 12.556 14.209 12.815 1.00 93.06 89 ARG A CA 1
ATOM 692 C C . ARG A 1 89 ? 12.343 12.696 12.884 1.00 93.06 89 ARG A C 1
ATOM 694 O O . ARG A 1 89 ? 13.173 11.968 13.424 1.00 93.06 89 ARG A O 1
ATOM 701 N N . ARG A 1 90 ? 11.231 12.222 12.331 1.00 93.50 90 ARG A N 1
ATOM 702 C CA . ARG A 1 90 ? 10.842 10.812 12.276 1.00 93.50 90 ARG A CA 1
ATOM 703 C C . ARG A 1 90 ? 10.462 10.472 10.848 1.00 93.50 90 ARG A C 1
ATOM 705 O O . ARG A 1 90 ? 9.588 11.112 10.272 1.00 93.50 90 ARG A O 1
ATOM 712 N N . GLN A 1 91 ? 11.083 9.431 10.315 1.00 93.06 91 GLN A N 1
ATOM 713 C CA . GLN A 1 91 ? 10.730 8.857 9.025 1.00 93.06 91 GLN A CA 1
ATOM 714 C C . GLN A 1 91 ? 10.002 7.543 9.263 1.00 93.06 91 GLN A C 1
ATOM 716 O O . GLN A 1 91 ? 10.536 6.629 9.888 1.00 93.06 91 GLN A O 1
ATOM 721 N N . ILE A 1 92 ? 8.757 7.482 8.808 1.00 92.25 92 ILE A N 1
ATOM 722 C CA . ILE A 1 92 ? 7.881 6.328 8.977 1.00 92.25 92 ILE A CA 1
ATOM 723 C C . ILE A 1 92 ? 7.667 5.703 7.602 1.00 92.25 92 ILE A C 1
ATOM 725 O O . ILE A 1 92 ? 7.120 6.345 6.709 1.00 92.25 92 ILE A O 1
ATOM 729 N N . ASP A 1 93 ? 8.086 4.452 7.430 1.00 92.25 93 ASP A N 1
ATOM 730 C CA . ASP A 1 93 ? 7.860 3.695 6.197 1.00 92.25 93 ASP A CA 1
ATOM 731 C C . ASP A 1 93 ? 6.390 3.246 6.118 1.00 92.25 93 ASP A C 1
ATOM 733 O O . ASP A 1 93 ? 5.952 2.299 6.780 1.00 92.25 93 ASP A O 1
ATOM 737 N N . VAL A 1 94 ? 5.609 3.956 5.306 1.00 93.12 94 VAL A N 1
ATOM 738 C CA . VAL A 1 94 ? 4.180 3.693 5.106 1.00 93.12 94 VAL A CA 1
ATOM 739 C C . VAL A 1 94 ? 3.977 2.408 4.309 1.00 93.12 94 VAL A C 1
ATOM 741 O O . VAL A 1 94 ? 3.013 1.682 4.554 1.00 93.12 94 VAL A O 1
ATOM 744 N N . SER A 1 95 ? 4.891 2.081 3.392 1.00 91.00 95 SER A N 1
ATOM 745 C CA . SER A 1 95 ? 4.827 0.839 2.620 1.00 91.00 95 SER A CA 1
ATOM 746 C C . SER A 1 95 ? 4.981 -0.387 3.520 1.00 91.00 95 SER A C 1
ATOM 748 O O . SER A 1 95 ? 4.259 -1.369 3.337 1.00 91.00 95 SER A O 1
ATOM 750 N N . GLN A 1 96 ? 5.867 -0.342 4.518 1.00 91.75 96 GLN A N 1
ATOM 751 C CA . GLN A 1 96 ? 5.987 -1.401 5.527 1.00 91.75 96 GLN A CA 1
ATOM 752 C C . GLN A 1 96 ? 4.735 -1.512 6.399 1.00 91.75 96 GLN A C 1
ATOM 754 O O . GLN A 1 96 ? 4.255 -2.623 6.643 1.00 91.75 96 GLN A O 1
ATOM 759 N N . ILE A 1 97 ? 4.168 -0.379 6.829 1.00 92.75 97 ILE A N 1
ATOM 760 C CA . ILE A 1 97 ? 2.915 -0.374 7.594 1.00 92.75 97 ILE A CA 1
ATOM 761 C C . ILE A 1 97 ? 1.791 -1.008 6.774 1.00 92.75 97 ILE A C 1
ATOM 763 O O . ILE A 1 97 ? 1.130 -1.912 7.273 1.00 92.75 97 ILE A O 1
ATOM 767 N N . ALA A 1 98 ? 1.608 -0.610 5.514 1.00 92.06 98 ALA A N 1
ATOM 768 C CA . ALA A 1 98 ? 0.578 -1.169 4.639 1.00 92.06 98 ALA A CA 1
ATOM 769 C C . ALA A 1 98 ? 0.748 -2.686 4.432 1.00 92.06 98 ALA A C 1
ATOM 771 O O . ALA A 1 98 ? -0.230 -3.432 4.502 1.00 92.06 98 ALA A O 1
ATOM 772 N N . LYS A 1 99 ? 1.990 -3.161 4.252 1.00 91.31 99 LYS A N 1
ATOM 773 C CA . LYS A 1 99 ? 2.301 -4.600 4.161 1.00 91.31 99 LYS A CA 1
ATOM 774 C C . LYS A 1 99 ? 1.925 -5.355 5.437 1.00 91.31 99 LYS A C 1
ATOM 776 O O . LYS A 1 99 ? 1.383 -6.450 5.352 1.00 91.31 99 LYS A O 1
ATOM 781 N N . THR A 1 100 ? 2.189 -4.763 6.600 1.00 93.44 100 THR A N 1
ATOM 782 C CA . THR A 1 100 ? 1.903 -5.370 7.912 1.00 93.44 100 THR A CA 1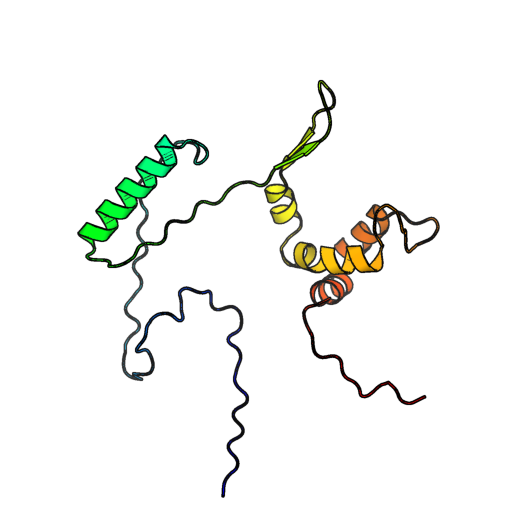
ATOM 783 C C . THR A 1 100 ? 0.407 -5.358 8.227 1.00 93.4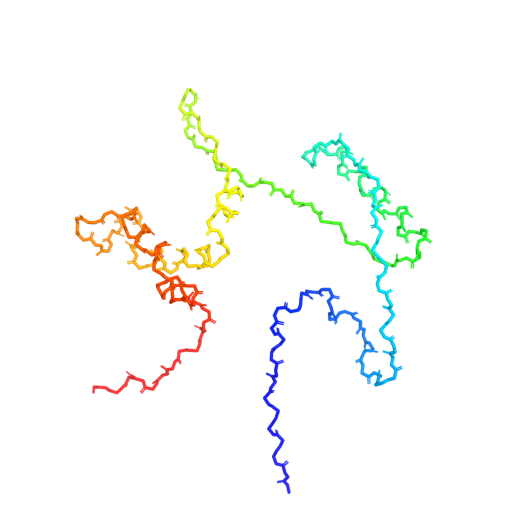4 100 THR A C 1
ATOM 785 O O . THR A 1 100 ? -0.120 -6.303 8.806 1.00 93.44 100 THR A O 1
ATOM 788 N N . LEU A 1 101 ? -0.285 -4.284 7.844 1.00 91.31 101 LEU A N 1
ATOM 789 C CA . LEU A 1 101 ? -1.707 -4.085 8.107 1.00 91.31 101 LEU A CA 1
ATOM 790 C C . LEU A 1 101 ? -2.591 -4.959 7.203 1.00 91.31 101 LEU A C 1
ATOM 792 O O . LEU A 1 101 ? -3.662 -5.395 7.621 1.00 91.31 101 LEU A O 1
ATOM 796 N N . GLY A 1 102 ? -2.124 -5.233 5.983 1.00 92.38 102 GLY A N 1
ATOM 797 C CA . GLY A 1 102 ? -2.814 -6.058 5.001 1.00 92.38 102 GLY A CA 1
ATOM 798 C C . GLY A 1 102 ? -3.852 -5.288 4.180 1.00 92.38 102 GLY A C 1
ATOM 799 O O . GLY A 1 102 ? -4.397 -4.264 4.597 1.00 92.38 102 GLY A O 1
ATOM 800 N N . ARG A 1 103 ? -4.147 -5.816 2.985 1.00 89.56 103 ARG A N 1
ATOM 801 C CA . ARG A 1 103 ? -5.008 -5.167 1.982 1.00 89.56 103 ARG A CA 1
ATOM 802 C C . ARG A 1 103 ? -6.395 -4.814 2.525 1.00 89.56 103 ARG A C 1
ATOM 804 O O . ARG A 1 103 ? -6.824 -3.675 2.398 1.00 89.56 103 ARG A O 1
ATOM 811 N N . GLN A 1 104 ? -7.052 -5.775 3.167 1.00 89.62 104 GLN A N 1
ATOM 812 C CA . GLN A 1 104 ? -8.411 -5.626 3.690 1.00 89.62 104 GLN A CA 1
ATOM 813 C C . GLN A 1 104 ? -8.512 -4.487 4.709 1.00 89.62 104 GLN A C 1
ATOM 815 O O . GLN A 1 104 ? -9.456 -3.703 4.673 1.00 89.62 104 GLN A O 1
ATOM 820 N N . MET A 1 105 ? -7.519 -4.362 5.595 1.00 92.00 105 MET A N 1
ATOM 821 C CA . MET A 1 105 ? -7.510 -3.286 6.576 1.00 92.00 105 MET A CA 1
ATOM 822 C C . MET A 1 105 ? -7.208 -1.940 5.914 1.00 92.00 105 MET A C 1
ATOM 824 O O . MET A 1 105 ? -7.856 -0.958 6.253 1.00 92.00 105 MET A O 1
ATOM 828 N N . CYS A 1 106 ? -6.286 -1.883 4.944 1.00 92.19 106 CYS A N 1
ATOM 829 C CA . CYS A 1 106 ? -6.044 -0.666 4.163 1.00 92.19 106 CYS A CA 1
ATOM 830 C C . CYS A 1 106 ? -7.309 -0.164 3.454 1.00 92.19 106 CYS A C 1
ATOM 832 O O . CYS A 1 106 ? -7.574 1.035 3.483 1.00 92.19 106 CYS A O 1
ATOM 834 N N . ASP A 1 107 ? -8.104 -1.066 2.875 1.00 90.81 107 ASP A N 1
ATOM 835 C CA . ASP A 1 107 ? -9.378 -0.709 2.241 1.00 90.81 107 ASP A CA 1
ATOM 836 C C . ASP A 1 107 ? -10.413 -0.262 3.296 1.00 90.81 107 ASP A C 1
ATOM 838 O O . ASP A 1 107 ? -11.147 0.704 3.089 1.00 90.81 107 ASP A O 1
ATOM 842 N N . ALA A 1 108 ? -10.417 -0.891 4.477 1.00 92.12 108 ALA A N 1
ATOM 843 C CA . ALA A 1 108 ? -11.275 -0.504 5.594 1.00 92.12 108 ALA A CA 1
ATOM 844 C C . ALA A 1 108 ? -10.918 0.857 6.219 1.00 92.12 108 ALA A C 1
ATOM 846 O O . ALA A 1 108 ? -11.807 1.520 6.755 1.00 92.12 108 ALA A O 1
ATOM 847 N N . LEU A 1 109 ? -9.656 1.309 6.156 1.00 90.94 109 LEU A N 1
ATOM 848 C CA . LEU A 1 109 ? -9.201 2.553 6.801 1.00 90.94 109 LEU A CA 1
ATOM 849 C C . LEU A 1 109 ? -10.039 3.773 6.408 1.00 90.94 109 LEU A C 1
ATOM 851 O O . LEU A 1 109 ? -10.262 4.644 7.249 1.00 90.94 109 LEU A O 1
ATOM 855 N N . LEU A 1 110 ? -10.522 3.831 5.165 1.00 88.50 110 LEU A N 1
ATOM 856 C CA . LEU A 1 110 ? -11.359 4.933 4.700 1.00 88.50 110 LEU A CA 1
ATOM 857 C C . LEU A 1 110 ? -12.716 4.953 5.421 1.00 88.50 110 LEU A C 1
ATOM 859 O O . LEU A 1 110 ? -13.124 5.994 5.938 1.00 88.50 110 LEU A O 1
ATOM 863 N N . GLY A 1 111 ? -13.378 3.797 5.522 1.00 89.12 111 GLY A N 1
ATOM 864 C CA . GLY A 1 111 ? -14.624 3.648 6.277 1.00 89.12 111 GLY A CA 1
ATOM 865 C C . GLY A 1 111 ? -14.427 3.897 7.773 1.00 89.12 111 GLY A C 1
ATOM 866 O O . GLY A 1 111 ? -15.225 4.590 8.401 1.00 89.12 111 GLY A O 1
ATOM 867 N N . VAL A 1 112 ? -13.315 3.418 8.337 1.00 89.75 112 VAL A N 1
ATOM 868 C CA . VAL A 1 112 ? -12.945 3.674 9.737 1.00 89.75 112 VAL A CA 1
ATOM 869 C C . VAL A 1 112 ? -12.711 5.164 9.987 1.00 89.75 112 VAL A C 1
ATOM 871 O O . VAL A 1 112 ? -13.155 5.684 11.011 1.00 89.75 112 VAL A O 1
ATOM 874 N N . HIS A 1 113 ? -12.051 5.876 9.070 1.00 88.19 113 HIS A N 1
ATOM 875 C CA . HIS A 1 113 ? -11.857 7.321 9.175 1.00 88.19 113 HIS A CA 1
ATOM 876 C C . HIS A 1 113 ? -13.191 8.070 9.134 1.00 88.19 113 HIS A C 1
ATOM 878 O O . HIS A 1 113 ? -13.440 8.905 10.000 1.00 88.19 113 HIS A O 1
ATOM 884 N N . ALA A 1 114 ? -14.075 7.731 8.192 1.00 87.62 114 ALA A N 1
ATOM 885 C CA . ALA A 1 114 ? -15.406 8.330 8.106 1.00 87.62 114 ALA A CA 1
ATOM 886 C C . ALA A 1 114 ? -16.241 8.078 9.376 1.00 87.62 114 ALA A C 1
ATOM 888 O O . ALA A 1 114 ? -16.923 8.978 9.858 1.00 87.62 114 ALA A O 1
ATOM 889 N N . PHE A 1 115 ? -16.150 6.876 9.950 1.00 86.81 115 PHE A N 1
ATOM 890 C CA . PHE A 1 115 ? -16.918 6.482 11.131 1.00 86.81 115 PHE A CA 1
ATOM 891 C C . PHE A 1 115 ? -16.363 7.046 12.446 1.00 86.81 115 PHE A C 1
ATOM 893 O O . PHE A 1 115 ? -17.120 7.356 13.360 1.00 86.81 115 PHE A O 1
ATOM 900 N N . THR A 1 116 ? -15.040 7.181 12.572 1.00 88.38 116 THR A N 1
ATOM 901 C CA . THR A 1 116 ? -14.396 7.716 13.789 1.00 88.38 116 THR A CA 1
ATOM 902 C C . THR A 1 116 ? -14.217 9.236 13.755 1.00 88.38 116 THR A C 1
ATOM 904 O O . THR A 1 116 ? -14.107 9.856 14.819 1.00 88.38 116 THR A O 1
ATOM 907 N N . GLY A 1 117 ? -14.241 9.824 12.558 1.00 85.00 117 GLY A N 1
ATOM 908 C CA . GLY A 1 117 ? -14.079 11.247 12.288 1.00 85.00 117 GLY A CA 1
ATOM 909 C C . GLY A 1 117 ? -12.619 11.706 12.136 1.00 85.00 117 GLY A C 1
ATOM 910 O O . GLY A 1 117 ? -11.655 10.962 12.369 1.00 85.00 117 GLY A O 1
ATOM 911 N N . CYS A 1 118 ? -12.433 12.958 11.706 1.00 80.00 118 CYS A N 1
ATOM 912 C CA . CYS A 1 118 ? -11.110 13.550 11.481 1.00 80.00 118 CYS A CA 1
ATOM 913 C C . CYS A 1 118 ? -10.522 14.138 12.778 1.00 80.00 118 CYS A C 1
ATOM 915 O O . CYS A 1 118 ? -11.049 13.930 13.867 1.00 80.00 118 CYS A O 1
ATOM 917 N N . ASP A 1 119 ? -9.331 14.738 12.737 1.00 76.44 119 ASP A N 1
ATOM 918 C CA . ASP A 1 119 ? -8.647 15.194 13.966 1.00 76.44 119 ASP A CA 1
ATOM 919 C C . ASP A 1 119 ? -9.401 16.313 14.695 1.00 76.44 119 ASP A C 1
ATOM 921 O O . ASP A 1 119 ? -9.300 16.431 15.913 1.00 76.44 119 ASP A O 1
ATOM 925 N N . THR A 1 120 ? -10.222 17.079 13.977 1.00 74.19 120 THR A N 1
ATOM 926 C CA . THR A 1 120 ? -11.046 18.159 14.535 1.00 74.19 120 THR A CA 1
ATOM 927 C C . THR A 1 120 ? -12.462 17.720 14.908 1.00 74.19 120 THR A C 1
ATOM 929 O O . THR A 1 120 ? -13.160 18.450 15.606 1.00 74.19 120 THR A O 1
ATOM 932 N N . THR A 1 121 ? -12.899 16.532 14.481 1.00 73.44 121 THR A N 1
ATOM 933 C CA . THR A 1 121 ? -14.249 16.011 14.739 1.00 73.44 121 THR A CA 1
ATOM 934 C C . THR A 1 121 ? -14.157 14.561 15.200 1.00 73.44 121 THR A C 1
ATOM 936 O O . THR A 1 121 ? -14.095 13.638 14.401 1.00 73.44 121 THR A O 1
ATOM 939 N N . SER A 1 122 ? -14.117 14.333 16.514 1.00 72.81 122 SER A N 1
ATOM 940 C CA . SER A 1 122 ? -14.229 12.967 17.045 1.00 72.81 122 SER A CA 1
ATOM 941 C C . SER A 1 122 ? -15.696 12.547 17.100 1.00 72.81 122 SER A C 1
ATOM 943 O O . SER A 1 122 ? -16.507 13.248 17.700 1.00 72.81 122 SER A O 1
ATOM 945 N N . CYS A 1 123 ? -16.032 11.391 16.521 1.00 78.81 123 CYS A N 1
ATOM 946 C CA . CYS A 1 123 ? -17.394 10.843 16.567 1.00 78.81 123 CYS A CA 1
ATOM 947 C C . CYS A 1 123 ? -17.757 10.272 17.955 1.00 78.81 123 CYS A C 1
ATOM 949 O O . CYS A 1 123 ? -18.908 10.332 18.380 1.00 78.81 123 CYS A O 1
ATOM 951 N N . PHE A 1 124 ? -16.773 9.758 18.705 1.00 79.81 124 PHE A N 1
ATOM 952 C CA . PHE A 1 124 ? -17.002 9.095 19.993 1.00 79.81 124 PHE A CA 1
ATOM 953 C C . PHE A 1 124 ? -16.485 9.914 21.179 1.00 79.81 124 PHE A C 1
ATOM 955 O O . PHE A 1 124 ? -15.278 10.100 21.351 1.00 79.81 124 PHE A O 1
ATOM 962 N N . ALA A 1 125 ? -17.390 10.334 22.065 1.00 79.56 125 ALA A N 1
ATOM 963 C CA . ALA A 1 125 ? -17.023 11.018 23.302 1.00 79.56 125 ALA A CA 1
ATOM 964 C C . ALA A 1 125 ? -16.192 10.101 24.220 1.00 79.56 125 ALA A C 1
ATOM 966 O O . ALA A 1 125 ? -16.587 8.978 24.539 1.00 79.56 125 ALA A O 1
ATOM 967 N N . GLY A 1 126 ? -15.016 10.574 24.642 1.00 80.25 126 GLY A N 1
ATOM 968 C CA . GLY A 1 126 ? -14.137 9.844 25.564 1.00 80.25 126 GLY A CA 1
ATOM 969 C C . GLY A 1 126 ? -13.499 8.567 24.994 1.00 80.25 126 GLY A C 1
ATOM 970 O O . GLY A 1 126 ? -12.930 7.778 25.753 1.00 80.25 126 GLY A O 1
ATOM 971 N N . LYS A 1 127 ? -13.573 8.327 23.675 1.00 82.31 127 LYS A N 1
ATOM 972 C CA . LYS A 1 127 ? -12.936 7.175 23.013 1.00 82.31 127 LYS A CA 1
ATOM 973 C C . LYS A 1 127 ? -12.011 7.661 21.897 1.00 82.31 127 LYS A C 1
ATOM 975 O O . LYS A 1 127 ? -12.447 8.304 20.954 1.00 82.31 127 LYS A O 1
ATOM 980 N N . GLY A 1 128 ? -10.725 7.323 21.992 1.00 81.25 128 GLY A N 1
ATOM 981 C CA . GLY A 1 128 ? -9.735 7.679 20.971 1.00 81.25 128 GLY A CA 1
ATOM 982 C C . GLY A 1 128 ? -9.772 6.767 19.738 1.00 81.25 128 GLY A C 1
ATOM 983 O O . GLY A 1 128 ? -10.119 5.587 19.839 1.00 81.25 128 GLY A O 1
ATOM 984 N N . LYS A 1 129 ? -9.315 7.290 18.591 1.00 85.50 129 LYS A N 1
ATOM 985 C CA . LYS A 1 129 ? -9.234 6.573 17.300 1.00 85.50 129 LYS A CA 1
ATOM 986 C C . LYS A 1 129 ? -8.433 5.277 17.377 1.00 85.50 129 LYS A C 1
ATOM 988 O O . LYS A 1 129 ? -8.834 4.272 16.806 1.00 85.50 129 LYS A O 1
ATOM 993 N N . LEU A 1 130 ? -7.349 5.274 18.155 1.00 87.19 130 LEU A N 1
ATOM 994 C CA . LEU A 1 130 ? -6.514 4.089 18.353 1.00 87.19 130 LEU A CA 1
ATOM 995 C C . LEU A 1 130 ? -7.312 2.924 18.959 1.00 87.19 130 LEU A C 1
ATOM 997 O O . LEU A 1 130 ? -7.132 1.772 18.582 1.00 87.19 130 LEU A O 1
ATOM 1001 N N . ARG A 1 131 ? -8.234 3.223 19.883 1.00 87.81 131 ARG A N 1
ATOM 1002 C CA . ARG A 1 131 ? -9.066 2.201 20.526 1.00 87.81 131 ARG A CA 1
ATOM 1003 C C . ARG A 1 131 ? -10.080 1.617 19.548 1.00 87.81 131 ARG A C 1
ATOM 1005 O O . ARG A 1 131 ? -10.269 0.408 19.555 1.00 87.81 131 ARG A O 1
ATOM 1012 N N . ALA A 1 132 ? -10.694 2.456 18.714 1.00 86.94 132 ALA A N 1
ATOM 1013 C CA . ALA A 1 132 ? -11.595 2.004 17.655 1.00 86.94 132 ALA A CA 1
ATOM 1014 C C . ALA A 1 132 ? -10.850 1.146 16.620 1.00 86.94 132 ALA A C 1
ATOM 1016 O O . ALA A 1 132 ? -11.286 0.040 16.309 1.00 86.94 132 ALA A O 1
ATOM 1017 N N . LEU A 1 133 ? -9.679 1.603 16.168 1.00 89.38 133 LEU A N 1
ATOM 1018 C CA . LEU A 1 133 ? -8.849 0.889 15.200 1.00 89.38 133 LEU A CA 1
ATOM 1019 C C . LEU A 1 133 ? -8.397 -0.482 15.727 1.00 89.38 133 LEU A C 1
ATOM 1021 O O . LEU A 1 133 ? -8.499 -1.468 15.007 1.00 89.38 133 LEU A O 1
ATOM 1025 N N . ASN A 1 134 ? -8.008 -0.574 17.003 1.00 90.62 134 ASN A N 1
ATOM 1026 C CA . ASN A 1 134 ? -7.648 -1.845 17.643 1.00 90.62 134 ASN A CA 1
ATOM 1027 C C . ASN A 1 134 ? -8.819 -2.836 17.747 1.00 90.62 134 ASN A C 1
ATOM 1029 O O . ASN A 1 134 ? -8.586 -4.042 17.759 1.00 90.62 134 ASN A O 1
ATOM 1033 N N . ILE A 1 135 ? -10.062 -2.355 17.870 1.00 91.19 135 ILE A N 1
ATOM 1034 C CA . ILE A 1 135 ? -11.254 -3.219 17.886 1.00 91.19 135 ILE A CA 1
ATOM 1035 C C . ILE A 1 135 ? -11.520 -3.746 16.475 1.00 91.19 135 ILE A C 1
ATOM 1037 O O . ILE A 1 135 ? -11.646 -4.951 16.283 1.00 91.19 135 ILE A O 1
ATOM 1041 N N . ILE A 1 136 ? -11.520 -2.856 15.482 1.00 90.31 136 ILE A N 1
ATOM 1042 C CA . ILE A 1 136 ? -11.753 -3.217 14.077 1.00 90.31 136 ILE A CA 1
ATOM 1043 C C . ILE A 1 136 ? -10.654 -4.152 13.559 1.00 90.31 136 ILE A C 1
ATOM 1045 O O . ILE A 1 136 ? -10.928 -5.069 12.798 1.00 90.31 136 ILE A O 1
ATOM 1049 N N . GLN A 1 137 ? -9.409 -3.986 14.012 1.00 90.75 137 GLN A N 1
ATOM 1050 C CA . GLN A 1 137 ? -8.319 -4.880 13.629 1.00 90.75 137 GLN A CA 1
ATOM 1051 C C . GLN A 1 137 ? -8.489 -6.309 14.179 1.00 90.75 137 GLN A C 1
ATOM 1053 O O . GLN A 1 137 ? -7.930 -7.246 13.608 1.00 90.75 137 GLN A O 1
ATOM 1058 N N . LYS A 1 138 ? -9.243 -6.497 15.266 1.00 92.38 138 LYS A N 1
ATOM 1059 C CA . LYS A 1 138 ? -9.508 -7.824 15.841 1.00 92.38 138 LYS A CA 1
ATOM 1060 C C . LYS A 1 138 ? -10.732 -8.494 15.228 1.00 92.38 138 LYS A C 1
ATOM 1062 O O . LYS A 1 138 ? -10.693 -9.703 15.044 1.00 92.38 138 LYS A O 1
ATOM 1067 N N . GLU A 1 139 ? -11.761 -7.721 14.888 1.00 93.38 139 GLU A N 1
ATOM 1068 C CA . GLU A 1 139 ? -13.021 -8.271 14.383 1.00 93.38 139 GLU A CA 1
ATOM 1069 C C . GLU A 1 139 ? -13.113 -8.274 12.859 1.00 93.38 139 GLU A C 1
ATOM 1071 O O . GLU A 1 139 ? -13.171 -7.224 12.219 1.00 93.38 139 GLU A O 1
ATOM 1076 N N . GLU A 1 140 ? -13.181 -9.471 12.277 1.00 91.25 140 GLU A N 1
ATOM 1077 C CA . GLU A 1 140 ? -13.229 -9.670 10.823 1.00 91.25 140 GLU A CA 1
ATOM 1078 C C . GLU A 1 140 ? -14.482 -9.079 10.171 1.00 91.25 140 GLU A C 1
ATOM 1080 O O . GLU A 1 140 ? -14.385 -8.434 9.126 1.00 91.25 140 GLU A O 1
ATOM 1085 N N . ASP A 1 141 ? -15.646 -9.206 10.811 1.00 90.88 141 ASP A N 1
ATOM 1086 C CA . ASP A 1 141 ? -16.902 -8.669 10.274 1.00 90.88 141 ASP A CA 1
ATOM 1087 C C . ASP A 1 141 ? -16.841 -7.148 10.108 1.00 90.88 141 ASP A C 1
ATOM 1089 O O . ASP A 1 141 ? -17.307 -6.599 9.107 1.00 90.88 141 ASP A O 1
ATOM 1093 N N . LEU A 1 142 ? -16.198 -6.459 11.058 1.00 90.00 142 LEU A N 1
ATOM 1094 C CA . LEU A 1 142 ? -15.993 -5.016 10.977 1.00 90.00 142 LEU A CA 1
ATOM 1095 C C . LEU A 1 142 ? -15.024 -4.657 9.849 1.00 90.00 142 LEU A C 1
ATOM 1097 O O . LEU A 1 142 ? -15.273 -3.685 9.135 1.00 90.00 142 LEU A O 1
ATOM 1101 N N . LYS A 1 143 ? -13.958 -5.438 9.631 1.00 91.19 143 LYS A N 1
ATOM 1102 C CA . LYS A 1 143 ? -13.042 -5.212 8.500 1.00 91.19 143 LYS A CA 1
ATOM 1103 C C . LYS A 1 143 ? -13.768 -5.332 7.171 1.00 91.19 143 LYS A C 1
ATOM 1105 O O . LYS A 1 143 ? -13.610 -4.456 6.329 1.00 91.19 143 LYS A O 1
ATOM 1110 N N . VAL A 1 144 ? -14.578 -6.378 6.995 1.00 91.19 144 VAL A N 1
ATOM 1111 C CA . VAL A 1 144 ? -15.363 -6.590 5.768 1.00 91.19 144 VAL A CA 1
ATOM 1112 C C . VAL A 1 144 ? -16.392 -5.478 5.574 1.00 91.19 144 VAL A C 1
ATOM 1114 O O . VAL A 1 144 ? -16.556 -4.970 4.463 1.00 91.19 144 VAL A O 1
ATOM 1117 N N . LEU A 1 145 ? -17.084 -5.077 6.642 1.00 90.69 145 LEU A N 1
ATOM 1118 C CA . LEU A 1 145 ? -18.062 -3.994 6.589 1.00 90.69 145 LEU A CA 1
ATOM 1119 C C . LEU A 1 145 ? -17.405 -2.683 6.138 1.00 90.69 145 LEU A C 1
ATOM 1121 O O . LEU A 1 145 ? -17.868 -2.056 5.184 1.00 90.69 145 LEU A O 1
ATOM 1125 N N . PHE A 1 146 ? -16.307 -2.293 6.789 1.00 90.69 146 PHE A N 1
ATOM 1126 C CA . PHE A 1 146 ? -15.612 -1.049 6.474 1.00 90.69 146 PHE A CA 1
ATOM 1127 C C . PHE A 1 146 ? -14.846 -1.108 5.148 1.00 90.69 146 PHE A C 1
ATOM 1129 O O . PHE A 1 146 ? -14.747 -0.080 4.486 1.00 90.69 146 PHE A O 1
ATOM 1136 N N . SER A 1 147 ? -14.362 -2.272 4.699 1.00 90.00 147 SER A N 1
ATOM 1137 C CA . SER A 1 147 ? -13.710 -2.400 3.384 1.00 90.00 147 SER A CA 1
ATOM 1138 C C . SER A 1 147 ? -14.691 -2.252 2.221 1.00 90.00 147 SER A C 1
ATOM 1140 O O . SER A 1 147 ? -14.293 -1.920 1.110 1.00 90.00 147 SER A O 1
ATOM 1142 N N . ARG A 1 148 ? -15.983 -2.511 2.459 1.00 87.50 148 ARG A N 1
ATOM 1143 C CA . ARG A 1 148 ? -17.066 -2.280 1.488 1.00 87.50 148 ARG A CA 1
ATOM 1144 C C . ARG A 1 148 ? -17.573 -0.836 1.502 1.00 87.50 148 ARG A C 1
ATOM 1146 O O . ARG A 1 148 ? -18.429 -0.468 0.695 1.00 87.50 148 ARG A O 1
ATOM 1153 N N . PHE A 1 149 ? -17.076 -0.008 2.415 1.00 84.69 149 PHE A N 1
ATOM 1154 C CA . PHE A 1 149 ? -17.487 1.382 2.508 1.00 84.69 149 PHE A CA 1
ATOM 1155 C C . PHE A 1 149 ? -17.028 2.144 1.256 1.00 84.69 149 PHE A C 1
ATOM 1157 O O . PHE A 1 149 ? -15.844 2.182 0.938 1.00 84.69 149 PHE A O 1
ATOM 1164 N N . GLY A 1 150 ? -17.976 2.724 0.516 1.00 72.56 150 GLY A N 1
ATOM 1165 C CA . GLY A 1 150 ? -17.693 3.438 -0.734 1.00 72.56 150 GLY A CA 1
ATOM 1166 C C . GLY A 1 150 ? -17.497 2.554 -1.974 1.00 72.56 150 GLY A C 1
ATOM 1167 O O . GLY A 1 150 ? -17.221 3.087 -3.044 1.00 72.56 150 GLY A O 1
ATOM 1168 N N . THR A 1 151 ? -17.677 1.227 -1.885 1.00 79.62 151 THR A N 1
ATOM 1169 C CA . THR A 1 151 ? -17.561 0.335 -3.060 1.00 79.62 151 THR A CA 1
ATOM 1170 C C . THR A 1 151 ? -18.834 0.265 -3.908 1.00 79.62 151 THR A C 1
ATOM 1172 O O . THR A 1 151 ? -18.805 -0.283 -5.006 1.00 79.62 151 THR A O 1
ATOM 1175 N N . SER A 1 152 ? -19.963 0.782 -3.411 1.00 69.19 152 SER A N 1
ATOM 1176 C CA . SER A 1 152 ? -21.213 0.909 -4.166 1.00 69.19 152 SER A CA 1
ATOM 1177 C C . SER A 1 152 ? -21.607 2.377 -4.265 1.00 69.19 152 SER A C 1
ATOM 1179 O O . SER A 1 152 ? -21.758 3.047 -3.248 1.00 69.19 152 SER A O 1
ATOM 1181 N N . LEU A 1 153 ? -21.798 2.851 -5.496 1.00 58.00 153 LEU A N 1
ATOM 1182 C CA . LEU A 1 153 ? -22.414 4.144 -5.815 1.00 58.00 153 LEU A CA 1
ATOM 1183 C C . LEU A 1 153 ? -23.930 4.017 -6.036 1.00 58.00 153 LEU A C 1
ATOM 1185 O O . LEU A 1 153 ? -24.591 5.004 -6.351 1.00 58.00 153 LEU A O 1
ATOM 1189 N N . VAL A 1 154 ? -24.488 2.808 -5.902 1.00 61.22 154 VAL A N 1
ATOM 1190 C CA . VAL A 1 154 ? -25.927 2.581 -6.045 1.00 61.22 154 VAL A CA 1
ATOM 1191 C C . VAL A 1 154 ? -26.607 3.071 -4.774 1.00 61.22 154 VAL A C 1
ATOM 1193 O O . VAL A 1 154 ? -26.687 2.356 -3.775 1.00 61.22 154 VAL A O 1
ATOM 1196 N N . VAL A 1 155 ? -27.066 4.317 -4.817 1.00 58.78 155 VAL A N 1
ATOM 1197 C CA . VAL A 1 155 ? -28.034 4.846 -3.861 1.00 58.78 155 VAL A CA 1
ATOM 1198 C C . VAL A 1 155 ? -29.375 4.216 -4.231 1.00 58.78 155 VAL A C 1
ATOM 1200 O O . VAL A 1 155 ? -29.956 4.553 -5.260 1.00 58.78 155 VAL A O 1
ATOM 1203 N N . SER A 1 156 ? -29.825 3.236 -3.447 1.00 58.78 156 SER A N 1
ATOM 1204 C CA . SER A 1 156 ? -31.207 2.764 -3.540 1.00 58.78 156 SER A CA 1
ATOM 1205 C C . SER A 1 156 ? -32.105 3.904 -3.071 1.00 58.78 156 SER A C 1
ATOM 1207 O O . SER A 1 156 ? -32.001 4.330 -1.923 1.00 58.78 156 SER A O 1
ATOM 1209 N N . TYR A 1 157 ? -32.944 4.430 -3.960 1.00 60.22 157 TYR A N 1
ATOM 1210 C CA . TYR A 1 157 ? -33.893 5.501 -3.641 1.00 60.22 157 TYR A CA 1
ATOM 1211 C C . TYR A 1 157 ? -35.190 4.980 -2.998 1.00 60.22 157 TYR A C 1
ATOM 1213 O O . TYR A 1 157 ? -36.120 5.756 -2.798 1.00 60.22 157 TYR A O 1
ATOM 1221 N N . ASP A 1 158 ? -35.255 3.694 -2.643 1.00 55.28 158 ASP A N 1
ATOM 1222 C CA . ASP A 1 158 ? -36.510 3.058 -2.230 1.00 55.28 158 ASP A CA 1
ATOM 1223 C C . ASP A 1 158 ? -36.835 3.169 -0.726 1.00 55.28 158 ASP A C 1
ATOM 1225 O O . ASP A 1 158 ? -37.946 2.833 -0.335 1.00 55.28 158 ASP A O 1
ATOM 1229 N N . ASP A 1 159 ? -35.948 3.729 0.109 1.00 50.88 159 ASP A N 1
ATOM 1230 C CA . ASP A 1 159 ? -36.185 3.894 1.561 1.00 50.88 159 ASP A CA 1
ATOM 1231 C C . ASP A 1 159 ? -36.416 5.361 1.992 1.00 50.88 159 ASP A C 1
ATOM 1233 O O . ASP A 1 159 ? -36.170 5.749 3.134 1.00 50.88 159 ASP A O 1
ATOM 1237 N N . CYS A 1 160 ? -36.917 6.206 1.085 1.00 44.56 160 CYS A N 1
ATOM 1238 C CA . CYS A 1 160 ? -37.465 7.528 1.421 1.00 44.56 160 CYS A CA 1
ATOM 1239 C C . CYS A 1 160 ? -38.990 7.561 1.240 1.00 44.56 160 CYS A C 1
ATOM 1241 O O . CYS A 1 160 ? -39.525 8.406 0.524 1.00 44.56 160 CYS A O 1
ATOM 1243 N N . LEU A 1 161 ? -39.700 6.659 1.915 1.00 43.75 161 LEU A N 1
ATOM 1244 C CA . LEU A 1 161 ? -41.102 6.864 2.270 1.00 43.75 161 LEU A CA 1
ATOM 1245 C C . LEU A 1 161 ? -41.216 6.811 3.796 1.00 43.75 161 LEU A C 1
ATOM 1247 O O . LEU A 1 161 ? -41.094 5.742 4.377 1.00 43.75 161 LEU A O 1
ATOM 1251 N N . LEU A 1 162 ? -41.382 8.013 4.364 1.00 40.41 162 LEU A N 1
ATOM 1252 C CA . LEU A 1 162 ? -41.987 8.385 5.655 1.00 40.41 162 LEU A CA 1
ATOM 1253 C C . LEU A 1 162 ? -41.977 7.350 6.792 1.00 40.41 162 LEU A C 1
ATOM 1255 O O . LEU A 1 162 ? -42.781 6.395 6.735 1.00 40.41 162 LEU A O 1
#

pLDDT: mean 74.79, std 19.67, range [27.55, 93.5]

Secondary structure (DSSP, 8-state):
------------S--TTTT--TT---TT----PPP--PPPP--S-TTSHHHHHHHHHHHHHHHHHTT-S----------EEEES-GGG-EEEEHHHHHHHH-HHHHHHHHHHHHHH--TT--SSTT--HHHHHHHHHH-HHHHHHHHTTTS-----GGG---

Radius of gyration: 24.27 Å; chains: 1; bounding box: 64×42×57 Å

Foldseek 3Di:
DDDDPPPPDDDDPPDPPPPPPPDPPPPPDDPPDDDDDDDDDDPDDPVDPVSVVVVVVSQVVVCVVVVNPDDDDDDDDFDWDWDDDDPGIDIDGVVVVDVVLDDLQVLLVVLLCVCQDDPVDGPDDPDDSVNSSVVCSVDPVSSNVSSCVPVDPDDDPPPPDD

Organism: NCBI:txid1093978

Sequence (162 aa):
MKMNTNRDLFPGWKGWLSSMAPNSQDKNHSIKSSVVEYMPVVNAPITEAATVQKVLQISLEASQELNRPYTFVTFDLTVIFDNGCGNNRRQIDVSQIAKTLGRQMCDALLGVHAFTGCDTTSCFAGKGKLRALNIIQKEEDLKVLFSRFGTSLVVSYDDCLL